Protein AF-A0A835GK91-F1 (afdb_monomer)

Organism: Spodoptera exigua (NCBI:txid7107)

Sequence (146 aa):
MITCGQQDRVSDVGCNTGDLSKALYTYLKTVYPYCDIHMLAVDIDSTLIERAKEANENPYIKFMTCNIMEQNDQLLIQITMWIHLNNGDAGLLAFLKYLKAIVIEPQPWKCYRNAQRRVKKSGNSFELYECLKIKSDVDLAFWAAD

Structure (mmCIF, N/CA/C/O backbone):
data_AF-A0A835GK91-F1
#
_entry.id   AF-A0A835GK91-F1
#
loop_
_atom_site.group_PDB
_atom_site.id
_atom_site.type_symbol
_atom_site.label_atom_id
_atom_site.label_alt_id
_atom_site.label_comp_id
_atom_site.label_asym_id
_atom_site.label_entity_id
_atom_site.label_seq_id
_atom_site.pdbx_PDB_ins_code
_atom_site.Cartn_x
_atom_site.Cartn_y
_atom_site.Cartn_z
_atom_site.occupancy
_atom_site.B_iso_or_equiv
_atom_site.auth_seq_id
_atom_site.auth_comp_id
_atom_site.auth_asym_id
_atom_site.auth_atom_id
_atom_site.pdbx_PDB_model_num
ATOM 1 N N . MET A 1 1 ? -14.228 -14.381 -7.448 1.00 31.41 1 MET A N 1
ATOM 2 C CA . MET A 1 1 ? -15.252 -13.871 -6.515 1.00 31.41 1 MET A CA 1
ATOM 3 C C . MET A 1 1 ? -14.728 -14.124 -5.119 1.00 31.41 1 MET A C 1
ATOM 5 O O . MET A 1 1 ? -14.410 -15.268 -4.828 1.00 31.41 1 MET A O 1
ATOM 9 N N . ILE A 1 2 ? -14.529 -13.071 -4.329 1.00 38.06 2 ILE A N 1
ATOM 10 C CA . ILE A 1 2 ? -14.092 -13.191 -2.934 1.00 38.06 2 ILE A CA 1
ATOM 11 C C . ILE A 1 2 ? -15.328 -13.616 -2.137 1.00 38.06 2 ILE A C 1
ATOM 13 O O . ILE A 1 2 ? -16.363 -12.957 -2.205 1.00 38.06 2 ILE A O 1
ATOM 17 N N . THR A 1 3 ? -15.268 -14.779 -1.497 1.00 39.72 3 THR A N 1
ATOM 18 C CA . THR A 1 3 ? -16.386 -15.357 -0.746 1.00 39.72 3 THR A CA 1
ATOM 19 C C . THR A 1 3 ? -16.330 -14.889 0.704 1.00 39.72 3 THR A C 1
ATOM 21 O O . THR A 1 3 ? -15.356 -15.169 1.398 1.00 39.72 3 THR A O 1
ATOM 24 N N . CYS A 1 4 ? -17.392 -14.217 1.151 1.00 38.38 4 CYS A N 1
ATOM 25 C CA . CYS A 1 4 ? -17.630 -13.817 2.538 1.00 38.38 4 CYS A CA 1
ATOM 26 C C . CYS A 1 4 ? -17.478 -15.028 3.480 1.00 38.38 4 CYS A C 1
ATOM 28 O O . CYS A 1 4 ? -18.259 -15.976 3.391 1.00 38.38 4 CYS A O 1
ATOM 30 N N . GLY A 1 5 ? -16.462 -15.017 4.350 1.00 41.97 5 GLY A N 1
ATOM 31 C CA . GLY A 1 5 ? -16.212 -16.095 5.320 1.00 41.97 5 GLY A CA 1
ATOM 32 C C . GLY A 1 5 ? -14.765 -16.237 5.806 1.00 41.97 5 GLY A C 1
ATOM 33 O O . GLY A 1 5 ? -14.532 -16.901 6.813 1.00 41.97 5 GLY A O 1
ATOM 34 N N . GLN A 1 6 ? -13.791 -15.607 5.143 1.00 43.81 6 GLN A N 1
ATOM 35 C CA . GLN A 1 6 ? -12.426 -15.462 5.659 1.00 43.81 6 GLN A CA 1
ATOM 36 C C . GLN A 1 6 ? -12.202 -14.009 6.078 1.00 43.81 6 GLN A C 1
ATOM 38 O O . GLN A 1 6 ? -12.720 -13.097 5.448 1.00 43.81 6 GLN A O 1
ATOM 43 N N . GLN A 1 7 ? -11.478 -13.801 7.177 1.00 49.22 7 GLN A N 1
ATOM 44 C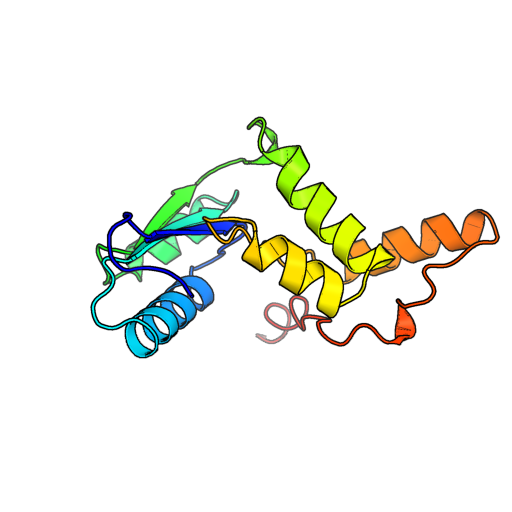 CA . GLN A 1 7 ? -11.077 -12.475 7.639 1.00 49.22 7 GLN A CA 1
ATOM 45 C C . GLN A 1 7 ? -10.218 -11.842 6.534 1.00 49.22 7 GLN A C 1
ATOM 47 O O . GLN A 1 7 ? -9.073 -12.257 6.334 1.00 49.22 7 GLN A O 1
ATOM 52 N N . ASP A 1 8 ? -10.797 -10.916 5.770 1.00 60.06 8 ASP A N 1
ATOM 53 C CA . ASP A 1 8 ? -10.164 -10.350 4.583 1.00 60.06 8 ASP A CA 1
ATOM 54 C C . ASP A 1 8 ? -9.123 -9.330 5.053 1.00 60.06 8 ASP A C 1
ATOM 56 O O . ASP A 1 8 ? -9.433 -8.196 5.428 1.00 60.06 8 ASP A O 1
ATOM 60 N N . ARG A 1 9 ? -7.868 -9.785 5.126 1.00 67.69 9 ARG A N 1
ATOM 61 C CA . ARG A 1 9 ? -6.730 -8.987 5.587 1.00 67.69 9 ARG A CA 1
ATOM 62 C C . ARG A 1 9 ? -6.062 -8.305 4.401 1.00 67.69 9 ARG A C 1
ATOM 64 O O . ARG A 1 9 ? -5.594 -8.972 3.483 1.00 67.69 9 ARG A O 1
ATOM 71 N N . VAL A 1 10 ? -6.000 -6.981 4.440 1.00 72.81 10 VAL A N 1
ATOM 72 C CA . VAL A 1 10 ? -5.337 -6.137 3.438 1.00 72.81 10 VAL A CA 1
ATOM 73 C C . VAL A 1 10 ? -4.048 -5.590 4.040 1.00 72.81 10 VAL A C 1
ATOM 75 O O . VAL A 1 10 ? -4.066 -5.169 5.194 1.00 72.81 10 VAL A O 1
ATOM 78 N N . SER A 1 11 ? -2.948 -5.579 3.285 1.00 74.75 11 SER A N 1
ATOM 79 C CA . SER A 1 11 ? -1.659 -5.088 3.781 1.00 74.75 11 SER A CA 1
ATOM 80 C C . SER A 1 11 ? -1.097 -3.993 2.875 1.00 74.75 11 SER A C 1
ATOM 82 O O . SER A 1 11 ? -0.681 -4.257 1.758 1.00 74.75 11 SER A O 1
ATOM 84 N N . ASP A 1 12 ? -1.042 -2.759 3.351 1.00 74.44 12 ASP A N 1
ATOM 85 C CA . ASP A 1 12 ? -0.440 -1.645 2.619 1.00 74.44 12 ASP A CA 1
ATOM 86 C C . ASP A 1 12 ? 1.020 -1.468 3.052 1.00 74.44 12 ASP A C 1
ATOM 88 O O . ASP A 1 12 ? 1.300 -1.377 4.244 1.00 74.44 12 ASP A O 1
ATOM 92 N N . VAL A 1 13 ? 1.952 -1.464 2.103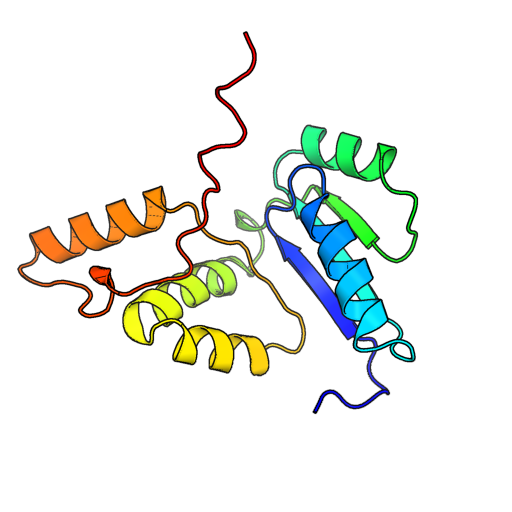 1.00 78.00 13 VAL A N 1
ATOM 93 C CA . VAL A 1 13 ? 3.393 -1.379 2.369 1.00 78.00 13 VAL A CA 1
ATOM 94 C C . VAL A 1 13 ? 3.927 -0.087 1.776 1.00 78.00 13 VAL A C 1
ATOM 96 O O . VAL A 1 13 ? 3.728 0.168 0.593 1.00 78.00 13 VAL A O 1
ATOM 99 N N . GLY A 1 14 ? 4.643 0.690 2.588 1.00 74.25 14 GLY A N 1
ATOM 100 C CA . GLY A 1 14 ? 5.043 2.051 2.234 1.00 74.25 14 GLY A CA 1
ATOM 101 C C . GLY A 1 14 ? 3.865 3.017 2.337 1.00 74.25 14 GLY A C 1
ATOM 102 O O . GLY A 1 14 ? 3.643 3.828 1.439 1.00 74.25 14 GLY A O 1
ATOM 103 N N . CYS A 1 15 ? 3.061 2.889 3.397 1.00 75.62 15 CYS A N 1
ATOM 104 C CA . CYS A 1 15 ? 1.795 3.608 3.518 1.00 75.62 15 CYS A CA 1
ATOM 105 C C . CYS A 1 15 ? 1.943 5.122 3.745 1.00 75.62 15 CYS A C 1
ATOM 107 O O . CYS A 1 15 ? 0.943 5.840 3.668 1.00 75.62 15 CYS A O 1
ATOM 109 N N . ASN A 1 16 ? 3.149 5.624 4.044 1.00 83.56 16 ASN A N 1
ATOM 110 C CA . ASN A 1 16 ? 3.403 7.021 4.399 1.00 83.56 16 ASN A CA 1
ATOM 111 C C . ASN A 1 16 ? 2.455 7.470 5.543 1.00 83.56 16 ASN A C 1
ATOM 113 O O . ASN A 1 16 ? 2.280 6.740 6.519 1.00 83.56 16 ASN A O 1
ATOM 117 N N . THR A 1 17 ? 1.797 8.628 5.427 1.00 82.25 17 THR A N 1
ATOM 118 C CA . THR A 1 17 ? 0.776 9.140 6.366 1.00 82.25 17 THR A CA 1
ATOM 119 C C . THR A 1 17 ? -0.573 8.412 6.298 1.00 82.25 17 THR A C 1
ATOM 121 O O . THR A 1 17 ? -1.491 8.736 7.055 1.00 82.25 17 THR A O 1
ATOM 124 N N . GLY A 1 18 ? -0.722 7.409 5.426 1.00 80.38 18 GLY A N 1
ATOM 125 C CA . GLY A 1 18 ? -1.875 6.509 5.413 1.00 80.38 18 GLY A CA 1
ATOM 126 C C . GLY A 1 18 ? -3.118 7.017 4.681 1.00 80.38 18 GLY A C 1
ATOM 127 O O . GLY A 1 18 ? -4.178 6.396 4.789 1.00 80.38 18 GLY A O 1
ATOM 128 N N . ASP A 1 19 ? -3.033 8.123 3.940 1.00 81.50 19 ASP A N 1
ATOM 129 C CA . ASP A 1 19 ? -4.186 8.712 3.239 1.00 81.50 19 ASP A CA 1
ATOM 130 C C . ASP A 1 19 ? -4.749 7.770 2.168 1.00 81.50 19 ASP A C 1
ATOM 132 O O . ASP A 1 19 ? -5.963 7.555 2.080 1.00 81.50 19 ASP A O 1
ATOM 136 N N . LEU A 1 20 ? -3.860 7.125 1.407 1.00 73.19 20 LEU A N 1
ATOM 137 C CA . LEU A 1 20 ? -4.249 6.117 0.425 1.00 73.19 20 LEU A CA 1
ATOM 138 C C . LEU A 1 20 ? -4.846 4.878 1.099 1.00 73.19 20 LEU A C 1
ATOM 140 O O . LEU A 1 20 ? -5.862 4.368 0.630 1.00 73.19 20 LEU A O 1
ATOM 144 N N . SER A 1 21 ? -4.273 4.426 2.218 1.00 80.81 21 SER A N 1
ATOM 145 C CA . SER A 1 21 ? -4.781 3.284 2.984 1.00 80.81 21 SER A CA 1
ATOM 146 C C . SER A 1 21 ? -6.228 3.534 3.439 1.00 80.81 21 SER A C 1
ATOM 148 O O . SER A 1 21 ? -7.104 2.686 3.256 1.00 80.81 21 SER A O 1
ATOM 150 N N . LYS A 1 22 ? -6.525 4.741 3.944 1.00 84.12 22 LYS A N 1
ATOM 151 C CA . LYS A 1 22 ? -7.881 5.163 4.352 1.00 84.12 22 LYS A CA 1
ATOM 152 C C . LYS A 1 22 ? -8.858 5.220 3.176 1.00 84.12 22 LYS A C 1
ATOM 154 O O . LYS A 1 22 ? -9.986 4.720 3.280 1.00 84.12 22 LYS A O 1
ATOM 159 N N . ALA A 1 23 ? -8.434 5.795 2.049 1.00 78.06 23 ALA A N 1
ATOM 160 C CA . ALA A 1 23 ? -9.250 5.870 0.839 1.00 78.06 23 ALA A CA 1
ATOM 161 C C . ALA A 1 23 ? -9.557 4.469 0.283 1.00 78.06 23 ALA A C 1
ATOM 163 O O . ALA A 1 23 ? -10.709 4.155 -0.029 1.00 78.06 23 ALA A O 1
ATOM 164 N N . LEU A 1 24 ? -8.545 3.599 0.233 1.00 75.75 24 LEU A N 1
ATOM 165 C CA . LEU A 1 24 ? -8.675 2.215 -0.208 1.00 75.75 24 LEU A CA 1
ATOM 166 C C . LEU A 1 24 ? -9.622 1.429 0.700 1.00 75.75 24 LEU A C 1
ATOM 168 O O . LEU A 1 24 ? -10.509 0.743 0.198 1.00 75.75 24 LEU A O 1
ATOM 172 N N . TYR A 1 25 ? -9.486 1.553 2.021 1.00 84.25 25 TYR A N 1
ATOM 173 C CA . TYR A 1 25 ? -10.397 0.909 2.966 1.00 84.25 25 TYR A CA 1
ATOM 174 C C . TYR A 1 25 ? -11.852 1.333 2.722 1.00 84.25 25 TYR A C 1
ATOM 176 O O . TYR A 1 25 ? -12.741 0.486 2.623 1.00 84.25 25 TYR A O 1
ATOM 184 N N . THR A 1 26 ? -12.097 2.636 2.560 1.00 86.06 26 THR A N 1
ATOM 185 C CA . THR A 1 26 ? -13.436 3.183 2.282 1.00 86.06 26 THR A CA 1
ATOM 186 C C . THR A 1 26 ? -14.018 2.622 0.983 1.00 86.06 26 THR A C 1
ATOM 188 O O . THR A 1 26 ? -15.173 2.185 0.944 1.00 86.06 26 THR A O 1
ATOM 191 N N . TYR A 1 27 ? -13.209 2.567 -0.077 1.00 80.31 27 TYR A N 1
ATOM 192 C CA . TYR A 1 27 ? -13.611 1.967 -1.347 1.00 80.31 27 TYR A CA 1
ATOM 193 C C . TYR A 1 27 ? -13.937 0.477 -1.192 1.00 80.31 27 TYR A C 1
ATOM 195 O O . TYR A 1 27 ? -14.998 0.024 -1.619 1.00 80.31 27 TYR A O 1
ATOM 203 N N . LEU A 1 28 ? -13.074 -0.288 -0.522 1.00 75.19 28 LEU A N 1
ATOM 204 C CA . LEU A 1 28 ? -13.285 -1.716 -0.302 1.00 75.19 28 LEU A CA 1
ATOM 205 C C . LEU A 1 28 ? -14.549 -1.987 0.517 1.00 75.19 28 LEU A C 1
ATOM 207 O O . LEU A 1 28 ? -15.303 -2.892 0.172 1.00 75.19 28 LEU A O 1
ATOM 211 N N . LYS A 1 29 ? -14.844 -1.175 1.537 1.00 82.75 29 LYS A N 1
ATOM 212 C CA . LYS A 1 29 ? -16.113 -1.254 2.276 1.00 82.75 29 LYS A CA 1
ATOM 213 C C . LYS A 1 29 ? -17.328 -0.880 1.429 1.00 82.75 29 LYS A C 1
ATOM 215 O O . LYS A 1 29 ? -18.414 -1.367 1.717 1.00 82.75 29 LYS A O 1
ATOM 220 N N . THR A 1 30 ? -17.164 -0.073 0.385 1.00 81.19 30 THR A N 1
ATOM 221 C CA . THR A 1 30 ? -18.244 0.231 -0.567 1.00 81.19 30 THR A CA 1
ATOM 222 C C . THR A 1 30 ? -18.523 -0.956 -1.488 1.00 81.19 30 THR A C 1
ATOM 224 O O . THR A 1 30 ? -19.677 -1.299 -1.727 1.00 81.19 30 THR A O 1
ATOM 227 N N . VAL A 1 31 ? -17.471 -1.612 -1.986 1.00 80.06 31 VAL A N 1
ATOM 228 C CA . VAL A 1 31 ? -17.588 -2.773 -2.885 1.00 80.06 31 VAL A CA 1
ATOM 229 C C . VAL A 1 31 ? -18.007 -4.038 -2.126 1.00 80.06 31 VAL A C 1
ATOM 231 O O . VAL A 1 31 ? -18.773 -4.849 -2.643 1.00 80.06 31 VAL A O 1
ATOM 234 N N . TYR A 1 32 ? -17.537 -4.191 -0.888 1.00 80.12 32 TYR A N 1
ATOM 235 C CA . TYR A 1 32 ? -17.756 -5.356 -0.033 1.00 80.12 32 TYR A CA 1
ATOM 236 C C . TYR A 1 32 ? -18.335 -4.937 1.334 1.00 80.12 32 TYR A C 1
ATOM 238 O O . TYR A 1 32 ? -17.683 -5.088 2.374 1.00 80.12 32 TYR A O 1
ATOM 246 N N . PRO A 1 33 ? -19.574 -4.412 1.374 1.00 81.50 33 PRO A N 1
ATOM 247 C CA . PRO A 1 33 ? -20.159 -3.832 2.587 1.00 81.50 33 PRO A CA 1
ATOM 248 C C . PRO A 1 33 ? -20.306 -4.837 3.731 1.00 81.50 33 PRO A C 1
ATOM 250 O O . PRO A 1 33 ? -20.141 -4.472 4.897 1.00 81.50 33 PRO A O 1
ATOM 253 N N . TYR A 1 34 ? -20.535 -6.107 3.401 1.00 83.88 34 TYR A N 1
ATOM 254 C CA . TYR A 1 34 ? -20.735 -7.184 4.371 1.00 83.88 34 TYR A CA 1
ATOM 255 C C . TYR A 1 34 ? -19.448 -7.925 4.757 1.00 83.88 34 TYR A C 1
ATOM 257 O O . TYR A 1 34 ? -19.483 -8.735 5.679 1.00 83.88 34 TYR A O 1
ATOM 265 N N . CYS A 1 35 ? -18.319 -7.658 4.091 1.00 79.94 35 CYS A N 1
ATOM 266 C CA . CYS A 1 35 ? -17.041 -8.255 4.472 1.00 79.94 35 CYS A CA 1
ATOM 267 C C . CYS A 1 35 ? -16.453 -7.544 5.696 1.00 79.94 35 CYS A C 1
ATOM 269 O O . CYS A 1 35 ? -16.468 -6.308 5.781 1.00 79.94 35 CYS A O 1
ATOM 271 N N . ASP A 1 36 ? -15.910 -8.333 6.622 1.00 82.12 36 ASP A N 1
ATOM 272 C CA . ASP A 1 36 ? -15.102 -7.852 7.742 1.00 82.12 36 ASP A CA 1
ATOM 273 C C . ASP A 1 36 ? -13.659 -7.652 7.262 1.00 82.12 36 ASP A C 1
ATOM 275 O O . ASP A 1 36 ? -12.881 -8.604 7.155 1.00 82.12 36 ASP A O 1
ATOM 279 N N . ILE A 1 37 ? -13.344 -6.411 6.887 1.00 81.50 37 ILE A N 1
ATOM 280 C CA . ILE A 1 37 ? -12.066 -6.031 6.283 1.00 81.50 37 ILE A CA 1
ATOM 281 C C . ILE A 1 37 ? -11.164 -5.481 7.378 1.00 81.50 37 ILE A C 1
ATOM 283 O O . ILE A 1 37 ? -11.526 -4.523 8.055 1.00 81.50 37 ILE A O 1
ATOM 287 N N . HIS A 1 38 ? -9.970 -6.049 7.513 1.00 83.38 38 HIS A N 1
ATOM 288 C CA . HIS A 1 38 ? -8.934 -5.540 8.412 1.00 83.38 38 HIS A CA 1
ATOM 289 C C . HIS A 1 38 ? -7.732 -5.128 7.578 1.00 83.38 38 HIS A C 1
ATOM 291 O O . HIS A 1 38 ? -7.240 -5.916 6.774 1.00 83.38 38 HIS A O 1
ATOM 297 N N . MET A 1 39 ? -7.247 -3.907 7.768 1.00 84.75 39 MET A N 1
ATOM 298 C CA . MET A 1 39 ? -6.106 -3.373 7.037 1.00 84.75 39 MET A CA 1
ATOM 299 C C . MET A 1 39 ? -4.909 -3.182 7.968 1.00 84.75 39 MET A C 1
ATOM 301 O O . MET A 1 39 ? -5.032 -2.596 9.042 1.00 84.75 39 MET A O 1
ATOM 305 N N . LEU A 1 40 ? -3.745 -3.661 7.544 1.00 85.25 40 LEU A N 1
ATOM 306 C CA . LEU A 1 40 ? -2.456 -3.384 8.161 1.00 85.25 40 LEU A CA 1
ATOM 307 C C . LEU A 1 40 ? -1.650 -2.506 7.204 1.00 85.25 40 LEU A C 1
ATOM 309 O O . LEU A 1 40 ? -1.260 -2.959 6.139 1.00 85.25 40 LEU A O 1
ATOM 313 N N . ALA A 1 41 ? -1.415 -1.258 7.572 1.00 84.12 41 ALA A N 1
ATOM 314 C CA . ALA A 1 41 ? -0.640 -0.303 6.799 1.00 84.12 41 ALA A CA 1
ATOM 315 C C . ALA A 1 41 ? 0.712 -0.085 7.481 1.00 84.12 41 ALA A C 1
ATOM 317 O O . ALA A 1 41 ? 0.774 0.182 8.684 1.00 84.12 41 ALA A O 1
ATOM 318 N N . VAL A 1 42 ? 1.801 -0.260 6.742 1.00 82.75 42 VAL A N 1
ATOM 319 C CA . VAL A 1 42 ? 3.145 -0.215 7.306 1.00 82.75 42 VAL A CA 1
ATOM 320 C C . VAL A 1 42 ? 4.080 0.673 6.512 1.00 82.75 42 VAL A C 1
ATOM 322 O O . VAL A 1 42 ? 3.995 0.756 5.290 1.00 82.75 42 VAL A O 1
ATOM 325 N N . ASP A 1 43 ? 5.008 1.299 7.221 1.00 79.38 43 ASP A N 1
ATOM 326 C CA . ASP A 1 43 ? 6.067 2.123 6.652 1.00 79.38 43 ASP A CA 1
ATOM 327 C C . ASP A 1 43 ? 7.351 1.932 7.465 1.00 79.38 43 ASP A C 1
ATOM 329 O O . ASP A 1 43 ? 7.306 1.557 8.642 1.00 79.38 43 ASP A O 1
ATOM 333 N N . ILE A 1 44 ? 8.498 2.166 6.836 1.00 79.19 44 ILE A N 1
ATOM 334 C CA . ILE A 1 44 ? 9.792 2.127 7.515 1.00 79.19 44 ILE A CA 1
ATOM 335 C C . ILE A 1 44 ? 10.001 3.374 8.385 1.00 79.19 44 ILE A C 1
ATOM 337 O O . ILE A 1 44 ? 10.710 3.307 9.388 1.00 79.19 44 ILE A O 1
ATOM 341 N N . ASP A 1 45 ? 9.368 4.495 8.031 1.00 78.12 45 ASP A N 1
ATOM 342 C CA . ASP A 1 45 ? 9.480 5.757 8.753 1.00 78.12 45 ASP A CA 1
ATOM 343 C C . ASP A 1 45 ? 8.489 5.811 9.930 1.00 78.12 45 ASP A C 1
ATOM 345 O O . ASP A 1 45 ? 7.264 5.862 9.769 1.00 78.12 45 ASP A O 1
ATOM 349 N N . SER A 1 46 ? 9.022 5.808 11.154 1.00 87.06 46 SER A N 1
ATOM 350 C CA . SER A 1 46 ? 8.216 5.882 12.375 1.00 87.06 46 SER A CA 1
ATOM 351 C C . SER A 1 46 ? 7.446 7.189 12.513 1.00 87.06 46 SER A C 1
ATOM 353 O O . SER A 1 46 ? 6.324 7.171 13.012 1.00 87.06 46 SER A O 1
ATOM 355 N N . THR A 1 47 ? 8.005 8.305 12.049 1.00 88.00 47 THR A N 1
ATOM 356 C CA . THR A 1 47 ? 7.361 9.618 12.130 1.00 88.00 47 THR A CA 1
ATOM 357 C C . THR A 1 47 ? 6.156 9.695 11.195 1.00 88.00 47 THR A C 1
ATOM 359 O O . THR A 1 47 ? 5.124 10.255 11.567 1.00 88.00 47 THR A O 1
ATOM 362 N N . LEU A 1 48 ? 6.233 9.094 10.003 1.00 80.19 48 LEU A N 1
ATOM 363 C CA . LEU A 1 48 ? 5.075 8.990 9.106 1.00 80.19 48 LEU A CA 1
ATOM 364 C C . LEU A 1 48 ? 3.968 8.117 9.712 1.00 80.19 48 LEU A C 1
ATOM 366 O O . LEU A 1 48 ? 2.796 8.488 9.659 1.00 80.19 48 LEU A O 1
ATOM 370 N N . ILE A 1 49 ? 4.338 7.014 10.367 1.00 92.62 49 ILE A N 1
ATOM 371 C CA . ILE A 1 49 ? 3.385 6.141 11.064 1.00 92.62 49 ILE A CA 1
ATOM 372 C C . ILE A 1 49 ? 2.739 6.819 12.271 1.00 92.62 49 ILE A C 1
ATOM 374 O O . ILE A 1 49 ? 1.551 6.612 12.511 1.00 92.62 49 ILE A O 1
ATOM 378 N N . GLU A 1 50 ? 3.479 7.612 13.041 1.00 94.19 50 GLU A N 1
ATOM 379 C CA . GLU A 1 50 ? 2.914 8.393 14.146 1.00 94.19 50 GLU A CA 1
ATOM 380 C C . GLU A 1 50 ? 1.844 9.358 13.635 1.00 94.19 50 GLU A C 1
ATOM 382 O O . GLU A 1 50 ? 0.709 9.305 14.108 1.00 94.19 50 GLU A O 1
ATOM 387 N N . ARG A 1 51 ? 2.145 10.120 12.577 1.00 87.69 51 ARG A N 1
ATOM 388 C CA . ARG A 1 51 ? 1.161 10.995 11.916 1.00 87.69 51 ARG A CA 1
ATOM 389 C C . ARG A 1 51 ? -0.047 10.217 11.400 1.00 87.69 51 ARG A C 1
ATOM 391 O O . ARG A 1 51 ? -1.185 10.653 11.562 1.00 87.69 51 ARG A O 1
ATOM 398 N N . ALA A 1 52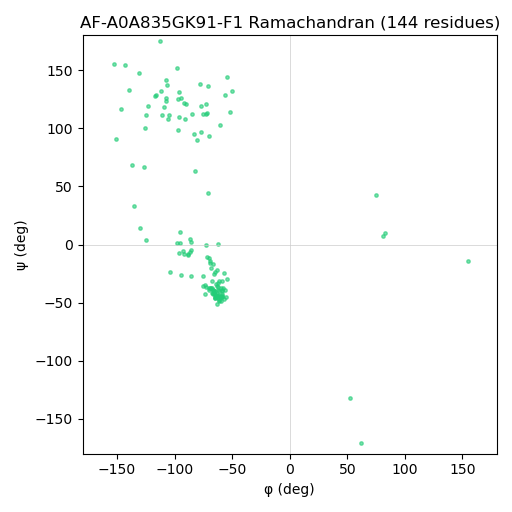 ? 0.187 9.051 10.797 1.00 88.50 52 ALA A N 1
ATOM 399 C CA . ALA A 1 52 ? -0.883 8.196 10.301 1.00 88.50 52 ALA A CA 1
ATOM 400 C C . ALA A 1 52 ? -1.811 7.737 11.434 1.00 88.50 52 ALA A C 1
ATOM 402 O O . ALA A 1 52 ? -3.030 7.791 11.273 1.00 88.50 52 ALA A O 1
ATOM 403 N N . LYS A 1 53 ? -1.247 7.335 12.584 1.00 95.38 53 LYS A N 1
ATOM 404 C CA . LYS A 1 53 ? -1.992 6.938 13.791 1.00 95.38 53 LYS A CA 1
ATOM 405 C C . LYS A 1 53 ? -2.776 8.098 14.393 1.00 95.38 53 LYS A C 1
ATOM 407 O O . LYS A 1 53 ? -3.940 7.905 14.719 1.00 95.38 53 LYS A O 1
ATOM 412 N N . GLU A 1 54 ? -2.161 9.271 14.525 1.00 95.25 54 GLU A N 1
ATOM 413 C CA . GLU A 1 54 ? -2.816 10.479 15.046 1.00 95.25 54 GLU A CA 1
ATOM 414 C C . GLU A 1 54 ? -4.025 10.875 14.196 1.00 95.25 54 GLU A C 1
ATOM 416 O O . GLU A 1 54 ? -5.077 11.217 14.727 1.00 95.25 54 GLU A O 1
ATOM 421 N N . ALA A 1 55 ? -3.900 10.759 12.873 1.00 89.56 55 ALA A N 1
ATOM 422 C CA . ALA A 1 55 ? -4.971 11.059 11.931 1.00 89.56 55 ALA A CA 1
ATOM 423 C C . ALA A 1 55 ? -5.925 9.872 11.674 1.00 89.56 55 ALA A C 1
ATOM 425 O O . ALA A 1 55 ? -6.749 9.947 10.757 1.00 89.56 55 ALA A O 1
ATOM 426 N N . ASN A 1 56 ? -5.782 8.738 12.373 1.00 94.44 56 ASN A N 1
ATOM 427 C CA . ASN A 1 56 ? -6.592 7.547 12.128 1.00 94.44 56 ASN A CA 1
ATOM 428 C C . ASN A 1 56 ? -7.783 7.454 13.081 1.00 94.44 56 ASN A C 1
ATOM 430 O O . ASN A 1 56 ? -7.645 7.102 14.248 1.00 94.44 56 ASN A O 1
ATOM 434 N N . GLU A 1 57 ? -8.975 7.647 12.534 1.00 93.56 57 GLU A N 1
ATOM 435 C CA . GLU A 1 57 ? -10.236 7.473 13.261 1.00 93.56 57 GLU A CA 1
ATOM 436 C C . GLU A 1 57 ? -10.811 6.052 13.109 1.00 93.56 57 GLU A C 1
ATOM 438 O O . GLU A 1 57 ? -11.817 5.707 13.729 1.00 93.56 57 GLU A O 1
ATOM 443 N N . ASN A 1 58 ? -10.190 5.206 12.277 1.00 92.00 58 ASN A N 1
ATOM 444 C CA . ASN A 1 58 ? -10.733 3.908 11.902 1.00 92.00 58 ASN A CA 1
ATOM 445 C C . ASN A 1 58 ? -10.005 2.743 12.608 1.00 92.00 58 ASN A C 1
ATOM 447 O O . ASN A 1 58 ? -8.860 2.435 12.262 1.00 92.00 58 ASN A O 1
ATOM 451 N N . PRO A 1 59 ? -10.663 2.016 13.533 1.00 92.62 59 PRO A N 1
ATOM 452 C CA . PRO A 1 59 ? -10.031 0.929 14.287 1.00 92.62 59 PRO A CA 1
ATOM 453 C C . PRO A 1 59 ? -9.698 -0.310 13.438 1.00 92.62 59 PRO A C 1
ATOM 455 O O . PRO A 1 59 ? -8.938 -1.172 13.884 1.00 92.62 59 PRO A O 1
ATOM 458 N N . TYR A 1 60 ? -10.247 -0.409 12.224 1.00 91.75 60 TYR A N 1
ATOM 459 C CA . TYR A 1 60 ? -9.989 -1.507 11.291 1.00 91.75 60 TYR A CA 1
ATOM 460 C C . TYR A 1 60 ? -8.753 -1.271 10.417 1.00 91.75 60 TYR A C 1
ATOM 462 O O . TYR A 1 60 ? -8.347 -2.175 9.688 1.00 91.75 60 TYR A O 1
ATOM 470 N N . ILE A 1 61 ? -8.137 -0.086 10.498 1.00 91.44 61 ILE A N 1
ATOM 471 C CA . ILE A 1 61 ? -6.855 0.221 9.863 1.00 91.44 61 ILE A CA 1
ATOM 472 C C . ILE A 1 61 ? -5.808 0.336 10.965 1.00 91.44 61 ILE A C 1
ATOM 474 O O . ILE A 1 61 ? -5.905 1.180 11.853 1.00 91.44 61 ILE A O 1
ATOM 478 N N . LYS A 1 62 ? -4.797 -0.528 10.929 1.00 92.25 62 LYS A N 1
ATOM 479 C CA . LYS A 1 62 ? -3.681 -0.511 11.875 1.00 92.25 62 LYS A CA 1
ATOM 480 C C . LYS A 1 62 ? -2.439 0.003 11.178 1.00 92.25 62 LYS A C 1
ATOM 482 O O . LYS A 1 62 ? -2.010 -0.596 10.202 1.00 92.25 62 LYS A O 1
ATOM 487 N N . PHE A 1 63 ? -1.846 1.055 11.727 1.00 91.25 63 PHE A N 1
ATOM 488 C CA . PHE A 1 63 ? -0.574 1.596 11.261 1.00 91.25 63 PHE A CA 1
ATOM 489 C C . PHE A 1 63 ? 0.581 1.050 12.102 1.00 91.25 63 PHE A C 1
ATOM 491 O O . PHE A 1 63 ? 0.521 1.074 13.337 1.00 91.25 63 PHE A O 1
ATOM 498 N N . MET A 1 64 ? 1.635 0.553 11.461 1.00 89.62 64 MET A N 1
ATOM 499 C CA . MET A 1 64 ? 2.789 -0.035 12.143 1.00 89.62 64 MET A CA 1
ATOM 500 C C . MET A 1 64 ? 4.094 0.363 11.462 1.00 89.62 64 MET A C 1
ATOM 502 O O . MET A 1 64 ? 4.244 0.233 10.254 1.00 89.62 64 MET A O 1
ATOM 506 N N . THR A 1 65 ? 5.068 0.795 12.260 1.00 85.25 65 THR A N 1
ATOM 507 C CA . THR A 1 65 ? 6.436 0.965 11.776 1.00 85.25 65 THR A CA 1
ATOM 508 C C . THR A 1 65 ? 7.039 -0.412 11.579 1.00 85.25 65 THR A C 1
ATOM 510 O O . THR A 1 65 ? 7.090 -1.207 12.518 1.00 85.25 65 THR A O 1
ATOM 513 N N . CYS A 1 66 ? 7.459 -0.709 10.359 1.00 78.75 66 CYS A N 1
ATOM 514 C CA . CYS A 1 66 ? 7.947 -2.020 9.988 1.00 78.75 66 CYS A CA 1
ATOM 515 C C . CYS A 1 66 ? 9.045 -1.885 8.941 1.00 78.75 66 CYS A C 1
ATOM 517 O O . CYS A 1 66 ? 8.796 -1.469 7.811 1.00 78.75 66 CYS A O 1
ATOM 519 N N . ASN A 1 67 ? 10.257 -2.317 9.289 1.00 69.12 67 ASN A N 1
ATOM 520 C CA . ASN A 1 67 ? 11.300 -2.517 8.298 1.00 69.12 67 ASN A CA 1
ATOM 521 C C . ASN A 1 67 ? 11.089 -3.872 7.608 1.00 69.12 67 ASN A C 1
ATOM 523 O O . ASN A 1 67 ? 11.600 -4.899 8.049 1.00 69.12 67 ASN A O 1
ATOM 527 N N . ILE A 1 68 ? 10.318 -3.886 6.519 1.00 61.56 68 ILE A N 1
ATOM 528 C CA . ILE A 1 68 ? 10.069 -5.120 5.752 1.00 61.56 68 ILE A CA 1
ATOM 529 C C . ILE A 1 68 ? 11.357 -5.675 5.135 1.00 61.56 68 ILE A C 1
ATOM 531 O O . ILE A 1 68 ? 11.449 -6.872 4.883 1.00 61.56 68 ILE A O 1
ATOM 535 N N . MET A 1 69 ? 12.391 -4.849 4.958 1.00 53.84 69 MET A N 1
ATOM 536 C CA . MET A 1 69 ? 13.681 -5.303 4.434 1.00 53.84 69 MET A CA 1
ATOM 537 C C . MET A 1 69 ? 14.443 -6.212 5.410 1.00 53.84 69 MET A C 1
ATOM 539 O O . MET A 1 69 ? 15.365 -6.900 4.983 1.00 53.84 69 MET A O 1
ATOM 543 N N . GLU A 1 70 ? 14.058 -6.234 6.688 1.00 57.84 70 GLU A N 1
ATOM 544 C CA . GLU A 1 70 ? 14.569 -7.171 7.697 1.00 57.84 70 GLU A CA 1
ATOM 545 C C . GLU A 1 70 ? 13.658 -8.398 7.887 1.00 57.84 70 GLU A C 1
ATOM 547 O O . GLU A 1 70 ? 14.034 -9.347 8.575 1.00 57.84 70 GLU A O 1
ATOM 552 N N . GLN A 1 71 ? 12.474 -8.414 7.264 1.00 52.31 71 GLN A N 1
ATOM 553 C CA . GLN A 1 71 ? 11.554 -9.552 7.279 1.00 52.31 71 GLN A CA 1
ATOM 554 C C . GLN A 1 71 ? 11.705 -10.388 5.997 1.00 52.31 71 GLN A C 1
ATOM 556 O O . GLN A 1 71 ? 12.041 -9.878 4.929 1.00 52.31 71 GLN A O 1
ATOM 561 N N . ASN A 1 72 ? 11.418 -11.693 6.073 1.00 49.62 72 ASN A N 1
ATOM 562 C CA . ASN A 1 72 ? 11.521 -12.636 4.941 1.00 49.62 72 ASN A CA 1
ATOM 563 C C . ASN A 1 72 ? 10.587 -12.312 3.744 1.00 49.62 72 ASN A C 1
ATOM 565 O O . ASN A 1 72 ? 10.613 -13.017 2.735 1.00 49.62 72 ASN A O 1
ATOM 569 N N . ASP A 1 73 ? 9.795 -11.241 3.823 1.00 51.41 73 ASP A N 1
ATOM 570 C CA . ASP A 1 73 ? 8.816 -10.808 2.817 1.00 51.41 73 ASP A CA 1
ATOM 571 C C . ASP A 1 73 ? 9.416 -9.929 1.700 1.00 51.41 73 ASP A C 1
ATOM 573 O O . ASP A 1 73 ? 8.727 -9.531 0.757 1.00 51.41 73 ASP A O 1
ATOM 577 N N . GLN A 1 74 ? 10.732 -9.695 1.739 1.00 50.25 74 GLN A N 1
ATOM 578 C CA . GLN A 1 74 ? 11.506 -8.969 0.725 1.00 50.25 74 GLN A CA 1
ATOM 579 C C . GLN A 1 74 ? 11.341 -9.536 -0.702 1.00 50.25 74 GLN A C 1
ATOM 581 O O . GLN A 1 74 ? 11.399 -8.799 -1.690 1.00 50.25 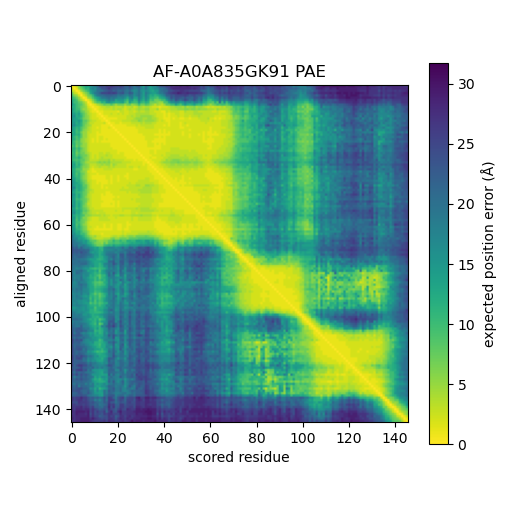74 GLN A O 1
ATOM 586 N N . LEU A 1 75 ? 11.097 -10.846 -0.815 1.00 53.28 75 LEU A N 1
ATOM 587 C CA . LEU A 1 75 ? 10.848 -11.535 -2.083 1.00 53.28 75 LEU A CA 1
ATOM 588 C C . LEU A 1 75 ? 9.534 -11.092 -2.733 1.00 53.28 75 LEU A C 1
ATOM 590 O O . LEU A 1 75 ? 9.497 -10.916 -3.947 1.00 53.28 75 LEU A O 1
ATOM 594 N N . LEU A 1 76 ? 8.469 -10.872 -1.956 1.00 58.12 76 LEU A N 1
ATOM 595 C CA . LEU A 1 76 ? 7.142 -10.591 -2.509 1.00 58.12 76 LEU A CA 1
ATOM 596 C C . LEU A 1 76 ? 7.110 -9.233 -3.231 1.00 58.12 76 LEU A C 1
ATOM 598 O O . LEU A 1 76 ? 6.578 -9.128 -4.335 1.00 58.12 76 LEU A O 1
ATOM 602 N N . ILE A 1 77 ? 7.749 -8.223 -2.632 1.00 57.41 77 ILE A N 1
ATOM 603 C CA . ILE A 1 77 ? 7.810 -6.838 -3.131 1.00 57.41 77 ILE A CA 1
ATOM 604 C C . ILE A 1 77 ? 8.750 -6.712 -4.339 1.00 57.41 77 ILE A C 1
ATOM 606 O O . ILE A 1 77 ? 8.482 -5.964 -5.278 1.00 57.41 77 ILE A O 1
ATOM 610 N N . GLN A 1 78 ? 9.845 -7.473 -4.371 1.00 59.97 78 GLN A N 1
ATOM 611 C CA . GLN A 1 78 ? 10.719 -7.493 -5.546 1.00 59.97 78 GLN A CA 1
ATOM 612 C C . GLN A 1 78 ? 10.078 -8.256 -6.716 1.00 59.97 78 GLN A C 1
ATOM 614 O O . GLN A 1 78 ? 10.221 -7.848 -7.870 1.00 59.97 78 GLN A O 1
ATOM 619 N N . ILE A 1 79 ? 9.347 -9.342 -6.438 1.00 62.81 79 ILE A N 1
ATOM 620 C CA . ILE A 1 79 ? 8.695 -10.172 -7.459 1.00 62.81 79 ILE A CA 1
ATOM 621 C C . ILE A 1 79 ? 7.547 -9.426 -8.153 1.00 62.81 79 ILE A C 1
ATOM 623 O O . ILE A 1 79 ? 7.413 -9.564 -9.368 1.00 62.81 79 ILE A O 1
ATOM 627 N N . THR A 1 80 ? 6.754 -8.603 -7.455 1.00 68.62 80 THR A N 1
ATOM 628 C CA . THR A 1 80 ? 5.665 -7.822 -8.085 1.00 68.62 80 THR A CA 1
ATOM 629 C C . THR A 1 80 ? 6.183 -6.893 -9.182 1.00 68.62 80 THR A C 1
ATOM 631 O O . THR A 1 80 ? 5.633 -6.889 -10.285 1.00 68.62 80 THR A O 1
ATOM 634 N N . MET A 1 81 ? 7.283 -6.175 -8.929 1.00 66.56 81 MET A N 1
ATOM 635 C CA . MET A 1 81 ? 7.943 -5.329 -9.930 1.00 66.56 81 MET A CA 1
ATOM 636 C C . MET A 1 81 ? 8.404 -6.153 -11.143 1.00 66.56 81 MET A C 1
ATOM 638 O O . MET A 1 81 ? 8.178 -5.762 -12.288 1.00 66.56 81 MET A O 1
ATOM 642 N N . TRP A 1 82 ? 9.026 -7.314 -10.918 1.00 67.25 82 TRP A N 1
ATOM 643 C CA . TRP A 1 82 ? 9.470 -8.191 -12.007 1.00 67.25 82 TRP A CA 1
ATOM 644 C C . TRP A 1 82 ? 8.306 -8.771 -12.812 1.00 67.25 82 TRP A C 1
ATOM 646 O O . TRP A 1 82 ? 8.384 -8.822 -14.041 1.00 67.25 82 TRP A O 1
ATOM 656 N N . ILE A 1 83 ? 7.215 -9.169 -12.158 1.00 72.94 83 ILE A N 1
ATOM 657 C CA . ILE A 1 83 ? 6.004 -9.645 -12.833 1.00 72.94 83 ILE A CA 1
ATOM 658 C C . ILE A 1 83 ? 5.421 -8.534 -13.699 1.00 72.94 83 ILE A C 1
ATOM 660 O O . ILE A 1 83 ? 5.091 -8.793 -14.854 1.00 72.94 83 ILE A O 1
ATOM 664 N N . HIS A 1 84 ? 5.348 -7.307 -13.181 1.00 72.44 84 HIS A N 1
ATOM 665 C CA . HIS A 1 84 ? 4.818 -6.156 -13.911 1.00 72.44 84 HIS A CA 1
ATOM 666 C C . HIS A 1 84 ? 5.675 -5.798 -15.130 1.00 72.44 84 HIS A C 1
ATOM 668 O O . HIS A 1 84 ? 5.142 -5.604 -16.219 1.00 72.44 84 HIS A O 1
ATOM 674 N N . LEU A 1 85 ? 7.004 -5.803 -14.980 1.00 64.75 85 LEU A N 1
ATOM 675 C CA . LEU A 1 85 ? 7.946 -5.552 -16.076 1.00 64.75 85 LEU A CA 1
ATOM 676 C C . LEU A 1 85 ? 7.867 -6.603 -17.196 1.00 64.75 85 LEU A C 1
ATOM 678 O O . LEU A 1 85 ? 8.033 -6.249 -18.361 1.00 64.75 85 LEU A O 1
ATOM 682 N N . ASN A 1 86 ? 7.623 -7.874 -16.858 1.00 75.12 86 ASN A N 1
ATOM 683 C CA . ASN A 1 86 ? 7.614 -8.972 -17.833 1.00 75.12 86 ASN A CA 1
ATOM 684 C C . ASN A 1 86 ? 6.222 -9.302 -18.396 1.00 75.12 86 ASN A C 1
ATOM 686 O O . ASN A 1 86 ? 6.128 -9.818 -19.502 1.00 75.12 86 ASN A O 1
ATOM 690 N N . ASN A 1 87 ? 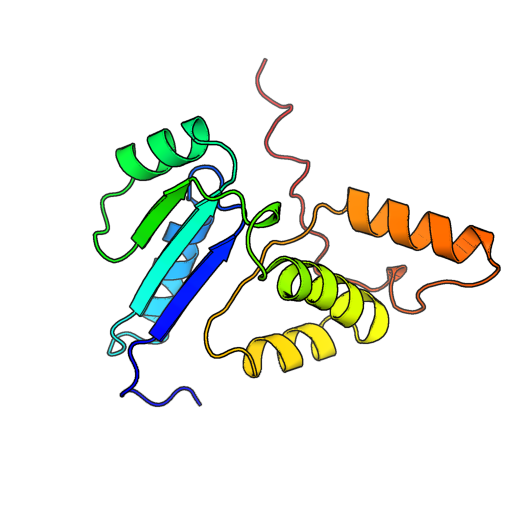5.144 -9.024 -17.657 1.00 75.38 87 ASN A N 1
ATOM 691 C CA . ASN A 1 87 ? 3.784 -9.462 -18.006 1.00 75.38 87 ASN A CA 1
ATOM 692 C C . ASN A 1 87 ? 2.777 -8.302 -18.099 1.00 75.38 87 ASN A C 1
ATOM 694 O O . ASN A 1 87 ? 1.580 -8.529 -18.298 1.00 75.38 87 ASN A O 1
ATOM 698 N N . GLY A 1 88 ? 3.243 -7.060 -17.938 1.00 67.56 88 GLY A N 1
ATOM 699 C CA . GLY A 1 88 ? 2.420 -5.859 -18.027 1.00 67.56 88 GLY A CA 1
ATOM 700 C C . GLY A 1 88 ? 1.313 -5.789 -16.971 1.00 67.56 88 GLY A C 1
ATOM 701 O O . GLY A 1 88 ? 1.252 -6.582 -16.026 1.00 67.56 88 GLY A O 1
ATOM 702 N N . ASP A 1 89 ? 0.419 -4.813 -17.137 1.00 65.06 89 ASP A N 1
ATOM 703 C CA . ASP A 1 89 ? -0.662 -4.530 -16.183 1.00 65.06 89 ASP A CA 1
ATOM 704 C C . ASP A 1 89 ? -1.575 -5.755 -15.973 1.00 65.06 89 ASP A C 1
ATOM 706 O O . ASP A 1 89 ? -1.985 -6.052 -14.852 1.00 65.06 89 ASP A O 1
ATOM 710 N N . ALA A 1 90 ? -1.847 -6.522 -17.035 1.00 73.75 90 ALA A N 1
ATOM 711 C CA . ALA A 1 90 ? -2.684 -7.720 -16.967 1.00 73.75 90 ALA A CA 1
ATOM 712 C C . ALA A 1 90 ? -2.058 -8.833 -16.107 1.00 73.75 90 ALA A C 1
ATOM 714 O O . ALA A 1 90 ? -2.761 -9.455 -15.307 1.00 73.75 90 ALA A O 1
ATOM 715 N N . GLY A 1 91 ? -0.748 -9.067 -16.238 1.00 71.50 91 GLY A N 1
ATOM 716 C CA . GLY A 1 91 ? -0.036 -10.071 -15.449 1.00 71.50 91 GLY A CA 1
ATOM 717 C C . GLY A 1 91 ? 0.097 -9.685 -13.980 1.00 71.50 91 GLY A C 1
ATOM 718 O O . GLY A 1 91 ? -0.109 -10.528 -13.107 1.00 71.50 91 GLY A O 1
ATOM 719 N N . LEU A 1 92 ? 0.343 -8.402 -13.697 1.00 67.88 92 LEU A N 1
ATOM 720 C CA . LEU A 1 92 ? 0.325 -7.890 -12.328 1.00 67.88 92 LEU A CA 1
ATOM 721 C C . LEU A 1 92 ? -1.062 -8.070 -11.694 1.00 67.88 92 LEU A C 1
ATOM 723 O O . LEU A 1 92 ? -1.169 -8.622 -10.604 1.00 67.88 92 LEU A O 1
ATOM 727 N N . LEU A 1 93 ? -2.137 -7.685 -12.389 1.00 62.22 93 LEU A N 1
ATOM 728 C CA . LEU A 1 93 ? -3.507 -7.855 -11.894 1.00 62.22 93 LEU A CA 1
ATOM 729 C C . LEU A 1 93 ? -3.880 -9.329 -11.681 1.00 62.22 93 LEU A C 1
ATOM 731 O O . LEU A 1 93 ? -4.602 -9.648 -10.738 1.00 62.22 93 LEU A O 1
ATOM 735 N N . ALA A 1 94 ? -3.407 -10.237 -12.536 1.00 69.06 94 ALA A N 1
ATOM 736 C CA . ALA A 1 94 ? -3.607 -11.674 -12.363 1.00 69.06 94 ALA A CA 1
ATOM 737 C C . ALA A 1 94 ? -2.861 -12.219 -11.133 1.00 69.06 94 ALA A C 1
ATOM 739 O O . ALA A 1 94 ? -3.436 -12.990 -10.367 1.00 69.06 94 ALA A O 1
ATOM 740 N N . PHE A 1 95 ? -1.621 -11.777 -10.905 1.00 70.94 95 PHE A N 1
ATOM 741 C CA . PHE A 1 95 ? -0.836 -12.135 -9.723 1.00 70.94 95 PHE A CA 1
ATOM 742 C C . PHE A 1 95 ? -1.462 -11.595 -8.429 1.00 70.94 95 PHE A C 1
ATOM 744 O O . PHE A 1 95 ? -1.656 -12.343 -7.473 1.00 70.94 95 PHE A O 1
ATOM 751 N N . LEU A 1 96 ? -1.879 -10.326 -8.427 1.00 64.31 96 LEU A N 1
ATOM 752 C CA . LEU A 1 96 ? -2.557 -9.691 -7.294 1.00 64.31 96 LEU A CA 1
ATOM 753 C C . LEU A 1 96 ? -3.899 -10.360 -6.961 1.00 64.31 96 LEU A C 1
ATOM 755 O O . LEU A 1 96 ? -4.248 -10.456 -5.793 1.00 64.31 96 LEU A O 1
ATOM 759 N N . LYS A 1 97 ? -4.630 -10.886 -7.955 1.00 64.12 97 LYS A N 1
ATOM 760 C CA . LYS A 1 97 ? -5.847 -11.693 -7.723 1.00 64.12 97 LYS A CA 1
ATOM 761 C C . LYS A 1 97 ? -5.570 -13.021 -7.010 1.00 64.12 97 LYS A C 1
ATOM 763 O O . LYS A 1 97 ? -6.491 -13.584 -6.423 1.00 64.12 97 LYS A O 1
ATOM 768 N N . TYR A 1 98 ? -4.347 -13.544 -7.105 1.00 59.75 98 TYR A N 1
ATOM 769 C CA . TYR A 1 98 ? -3.938 -14.800 -6.473 1.00 59.75 98 TYR A CA 1
ATOM 770 C C . TYR A 1 98 ? -3.468 -14.594 -5.025 1.00 59.75 98 TYR A C 1
ATOM 772 O O . TYR A 1 98 ? -3.591 -15.492 -4.189 1.00 59.75 98 TYR A O 1
ATOM 780 N N . LEU A 1 99 ? -2.962 -13.400 -4.708 1.00 59.56 99 LEU A N 1
ATOM 781 C CA . LEU A 1 99 ? -2.615 -13.006 -3.349 1.00 59.56 99 LEU A CA 1
ATOM 782 C C . LEU A 1 99 ? -3.898 -12.701 -2.559 1.00 59.56 99 LEU A C 1
ATOM 784 O O . LEU A 1 99 ? -4.609 -11.741 -2.832 1.00 59.56 99 LEU A O 1
ATOM 788 N N . LYS A 1 100 ? -4.205 -13.534 -1.556 1.00 51.28 100 LYS A N 1
ATOM 789 C CA . LYS A 1 100 ? -5.376 -13.361 -0.669 1.00 51.28 100 LYS A CA 1
ATOM 790 C C . LYS A 1 100 ? -5.290 -12.117 0.229 1.00 51.28 100 LYS A C 1
ATOM 792 O O . LYS A 1 100 ? -6.304 -11.702 0.774 1.00 51.28 100 LYS A O 1
ATOM 797 N N . ALA A 1 101 ? -4.095 -11.548 0.369 1.00 49.97 101 ALA A N 1
ATOM 798 C CA . ALA A 1 101 ? -3.832 -10.265 0.999 1.00 49.97 101 ALA A CA 1
ATOM 799 C C . ALA A 1 101 ? -3.108 -9.393 -0.029 1.00 49.97 101 ALA A C 1
ATOM 801 O O . ALA A 1 101 ? -2.049 -9.767 -0.535 1.00 49.97 101 ALA A O 1
ATOM 802 N N . ILE A 1 102 ? -3.713 -8.264 -0.385 1.00 50.00 102 ILE A N 1
ATOM 803 C CA . ILE A 1 102 ? -3.128 -7.320 -1.334 1.00 50.00 102 ILE A CA 1
ATOM 804 C C . ILE A 1 102 ? -1.978 -6.628 -0.608 1.00 50.00 102 ILE A C 1
ATOM 806 O O . ILE A 1 102 ? -2.251 -5.908 0.343 1.00 50.00 102 ILE A O 1
ATOM 810 N N . VAL A 1 103 ? -0.744 -6.892 -1.049 1.00 51.81 103 VAL A N 1
ATOM 811 C CA . VAL A 1 103 ? 0.471 -6.120 -0.753 1.00 51.81 103 VAL A CA 1
ATOM 812 C C . VAL A 1 103 ? 0.803 -5.343 -2.017 1.00 51.81 103 VAL A C 1
ATOM 814 O O . VAL A 1 103 ? 1.199 -5.942 -3.018 1.00 51.81 103 VAL A O 1
ATOM 817 N N . ILE A 1 104 ? 0.602 -4.028 -2.012 1.00 49.44 104 ILE A N 1
ATOM 818 C CA . ILE A 1 104 ? 1.020 -3.165 -3.120 1.00 49.44 104 ILE A CA 1
ATOM 819 C C . ILE A 1 104 ? 1.895 -2.075 -2.526 1.00 49.44 104 ILE A C 1
ATOM 821 O O . ILE A 1 104 ? 1.380 -1.098 -2.006 1.00 49.44 104 ILE A O 1
ATOM 825 N N . GLU A 1 105 ? 3.210 -2.234 -2.650 1.00 50.72 105 GLU A N 1
ATOM 826 C CA . GLU A 1 105 ? 4.093 -1.073 -2.663 1.00 50.72 105 GLU A CA 1
ATOM 827 C C . GLU A 1 105 ? 4.257 -0.659 -4.136 1.00 50.72 105 GLU A C 1
ATOM 829 O O . GLU A 1 105 ? 4.887 -1.385 -4.921 1.00 50.72 105 GLU A O 1
ATOM 834 N N . PRO A 1 106 ? 3.664 0.461 -4.577 1.00 52.06 106 PRO A N 1
ATOM 835 C CA . PRO A 1 106 ? 3.946 0.995 -5.896 1.00 52.06 106 PRO A CA 1
ATOM 836 C C . PRO A 1 106 ? 5.374 1.552 -5.889 1.00 52.06 106 PRO A C 1
ATOM 838 O O . PRO A 1 106 ? 5.615 2.696 -5.517 1.00 52.06 106 PRO A O 1
ATOM 841 N N . GLN A 1 107 ? 6.331 0.719 -6.303 1.00 58.19 107 GLN A N 1
ATOM 842 C CA . GLN A 1 107 ? 7.738 1.097 -6.429 1.00 58.19 107 GLN A CA 1
ATOM 843 C C . GLN A 1 107 ? 7.880 2.413 -7.223 1.00 58.19 107 GLN A C 1
ATOM 845 O O . GLN A 1 107 ? 7.293 2.533 -8.306 1.00 58.19 107 GLN A O 1
ATOM 850 N N . PRO A 1 108 ? 8.670 3.397 -6.749 1.00 65.56 108 PRO A N 1
ATOM 851 C CA . PRO A 1 108 ? 8.817 4.675 -7.436 1.00 65.56 108 PRO A CA 1
ATOM 852 C C . PRO A 1 108 ? 9.253 4.491 -8.889 1.00 65.56 108 PRO A C 1
ATOM 854 O O . PRO A 1 108 ? 10.101 3.646 -9.200 1.00 65.56 108 PRO A O 1
ATOM 857 N N . TRP A 1 109 ? 8.765 5.338 -9.801 1.00 74.00 109 TRP A N 1
ATOM 858 C CA . TRP A 1 109 ? 9.108 5.232 -11.226 1.00 74.00 109 TRP A CA 1
ATOM 859 C C . TRP A 1 109 ? 10.628 5.299 -11.475 1.00 74.00 109 TRP A C 1
ATOM 861 O O . TRP A 1 109 ? 11.149 4.737 -12.441 1.00 74.00 109 TRP A O 1
ATOM 871 N N . LYS A 1 110 ? 11.389 5.921 -10.564 1.00 67.69 110 LYS A N 1
ATOM 872 C CA . LYS A 1 110 ? 12.861 5.915 -10.556 1.00 67.69 110 LYS A CA 1
ATOM 873 C C . LYS A 1 110 ? 13.461 4.501 -10.539 1.00 67.69 110 LYS A C 1
ATOM 875 O O . LYS A 1 110 ? 14.442 4.262 -11.249 1.00 67.69 110 LYS A O 1
ATOM 880 N N . CYS A 1 111 ? 12.877 3.562 -9.795 1.00 70.75 111 CYS A N 1
ATOM 881 C CA . CYS A 1 111 ? 13.310 2.163 -9.743 1.00 70.75 111 CYS A CA 1
ATOM 882 C C . CYS A 1 111 ? 13.117 1.472 -11.102 1.00 70.75 111 CYS A C 1
ATOM 884 O O . CYS A 1 111 ? 14.058 0.865 -11.622 1.00 70.75 111 CYS A O 1
ATOM 886 N N . TYR A 1 112 ? 11.960 1.681 -11.737 1.00 70.94 112 TYR A N 1
ATOM 887 C CA . TYR A 1 112 ? 11.653 1.201 -13.090 1.00 70.94 112 TYR A CA 1
ATOM 888 C C . TYR A 1 112 ? 12.613 1.780 -14.140 1.00 70.94 112 TYR A C 1
ATOM 890 O O . TYR A 1 112 ? 13.170 1.040 -14.954 1.00 70.94 112 TYR A O 1
ATOM 898 N N . ARG A 1 113 ? 12.889 3.095 -14.095 1.00 79.81 113 ARG A N 1
ATOM 899 C CA . ARG A 1 113 ? 13.875 3.754 -14.979 1.00 79.81 113 ARG A CA 1
ATOM 900 C C . ARG A 1 113 ? 15.267 3.146 -14.827 1.00 79.81 113 ARG A C 1
ATOM 902 O O . ARG A 1 113 ? 15.952 2.897 -15.819 1.00 79.81 113 ARG A O 1
ATOM 909 N N . ASN A 1 114 ? 15.697 2.898 -13.592 1.00 79.62 114 ASN A N 1
ATOM 910 C CA . ASN A 1 114 ? 17.003 2.307 -13.315 1.00 79.62 114 ASN A CA 1
ATOM 911 C C . ASN A 1 114 ? 17.092 0.848 -13.790 1.00 79.62 114 ASN A C 1
ATOM 913 O O . ASN A 1 114 ? 18.126 0.458 -14.331 1.00 79.62 114 ASN A O 1
ATOM 917 N N . ALA A 1 115 ? 16.019 0.063 -13.655 1.00 77.62 115 ALA A N 1
ATOM 918 C CA . ALA A 1 115 ? 15.950 -1.299 -14.182 1.00 77.62 115 ALA A CA 1
ATOM 919 C C . ALA A 1 115 ? 16.057 -1.325 -15.714 1.00 77.62 115 ALA A C 1
ATOM 921 O O . ALA A 1 115 ? 16.944 -1.990 -16.250 1.00 77.62 115 ALA A O 1
ATOM 922 N N . GLN A 1 116 ? 15.244 -0.527 -16.412 1.00 87.19 116 GLN A N 1
ATOM 923 C CA . GLN A 1 116 ? 15.291 -0.416 -17.875 1.00 87.19 116 GLN A CA 1
ATOM 924 C C . GLN A 1 116 ? 16.669 0.048 -18.370 1.00 87.19 116 GLN A C 1
ATOM 926 O O . GLN A 1 116 ? 17.193 -0.478 -19.350 1.00 87.19 116 GLN A O 1
ATOM 931 N N . ARG A 1 117 ? 17.318 0.988 -17.668 1.00 84.62 117 ARG A N 1
ATOM 932 C CA . ARG A 1 117 ? 18.691 1.420 -17.987 1.00 84.62 117 ARG A CA 1
ATOM 933 C C . ARG A 1 117 ? 19.713 0.288 -17.870 1.00 84.62 117 ARG A C 1
ATOM 935 O O . ARG A 1 117 ? 20.615 0.220 -18.699 1.00 84.62 117 ARG A O 1
ATOM 942 N N . ARG A 1 118 ? 19.606 -0.581 -16.858 1.00 85.94 118 ARG A N 1
ATOM 943 C CA . ARG A 1 118 ? 20.516 -1.731 -16.693 1.00 85.94 118 ARG A CA 1
ATOM 944 C C . ARG A 1 118 ? 20.347 -2.751 -17.817 1.00 85.94 118 ARG A C 1
ATOM 946 O O . ARG A 1 118 ? 21.349 -3.211 -18.345 1.00 85.94 118 ARG A O 1
ATOM 953 N N . VAL A 1 119 ? 19.110 -3.050 -18.211 1.00 79.44 119 VAL A N 1
ATOM 954 C CA . VAL A 1 119 ? 18.818 -4.015 -19.286 1.00 79.44 119 VAL A CA 1
ATOM 955 C C . VAL A 1 119 ? 19.222 -3.470 -20.662 1.00 79.44 119 VAL A C 1
ATOM 957 O O . VAL A 1 119 ? 19.823 -4.189 -21.453 1.00 79.44 119 VAL A O 1
ATOM 960 N N . LYS A 1 120 ? 19.043 -2.165 -20.915 1.00 86.81 120 LYS A N 1
ATOM 961 C CA . LYS A 1 120 ? 19.556 -1.521 -22.141 1.00 86.81 120 LYS A CA 1
ATOM 962 C C . LYS A 1 120 ? 21.074 -1.632 -22.296 1.00 86.81 120 LY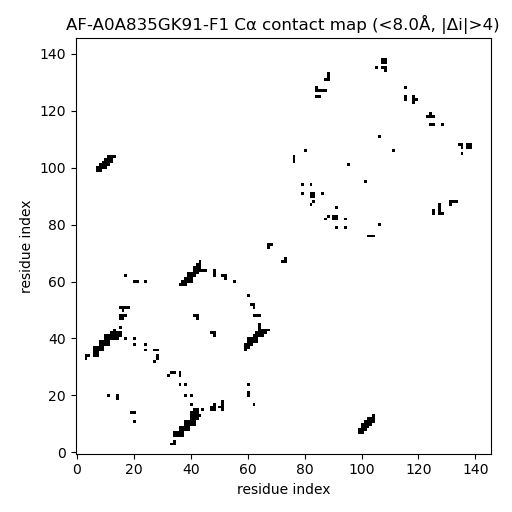S A C 1
ATOM 964 O O . LYS A 1 120 ? 21.562 -1.745 -23.416 1.00 86.81 120 LYS A O 1
ATOM 969 N N . LYS A 1 121 ? 21.832 -1.657 -21.193 1.00 85.56 121 LYS A N 1
ATOM 970 C CA . LYS A 1 121 ? 23.295 -1.842 -21.233 1.00 85.56 121 LYS A CA 1
ATOM 971 C C . LYS A 1 121 ? 23.724 -3.239 -21.689 1.00 85.56 121 LYS A C 1
ATOM 973 O O . LYS A 1 121 ? 24.857 -3.380 -22.129 1.00 85.56 121 LYS A O 1
ATOM 978 N N . SER A 1 122 ? 22.853 -4.246 -21.606 1.00 85.19 122 SER A N 1
ATOM 979 C CA . SER A 1 122 ? 23.124 -5.597 -22.115 1.00 85.19 122 SER A CA 1
ATOM 980 C C . SER A 1 122 ? 22.579 -5.837 -23.529 1.00 85.19 122 SER A C 1
ATOM 982 O O . SER A 1 122 ? 22.560 -6.978 -23.979 1.00 85.19 122 SER A O 1
ATOM 984 N N . GLY A 1 123 ? 22.137 -4.786 -24.233 1.00 87.38 123 GLY A N 1
ATOM 985 C CA . GLY A 1 123 ? 21.580 -4.882 -25.588 1.00 87.38 123 GLY A CA 1
ATOM 986 C C . GLY A 1 123 ? 20.111 -5.310 -25.648 1.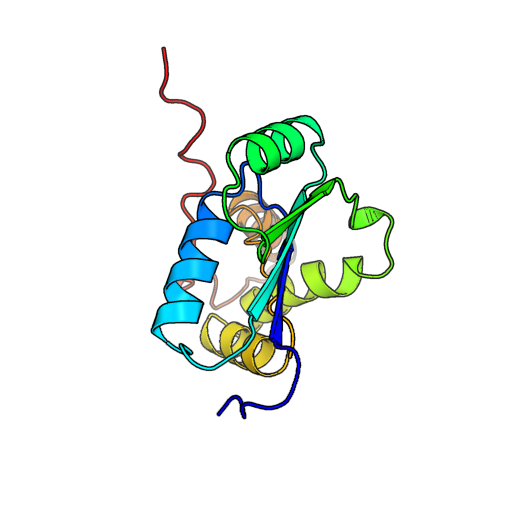00 87.38 123 GLY A C 1
ATOM 987 O O . GLY A 1 123 ? 19.592 -5.528 -26.737 1.00 87.38 123 GLY A O 1
ATOM 988 N N . ASN A 1 124 ? 19.436 -5.412 -24.501 1.00 88.12 124 ASN A N 1
ATOM 989 C CA . ASN A 1 124 ? 18.040 -5.836 -24.400 1.00 88.12 124 ASN A CA 1
ATOM 99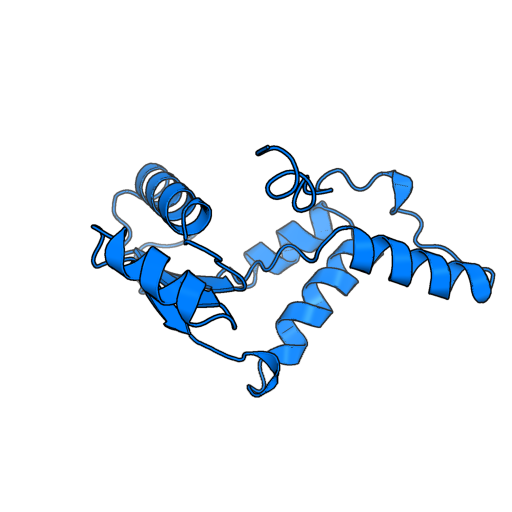0 C C . ASN A 1 124 ? 17.131 -4.692 -23.921 1.00 88.12 124 ASN A C 1
ATOM 992 O O . ASN A 1 124 ? 17.592 -3.620 -23.531 1.00 88.12 124 ASN A O 1
ATOM 996 N N . SER A 1 125 ? 15.818 -4.917 -23.886 1.00 87.88 125 SER A N 1
ATOM 997 C CA . SER A 1 125 ? 14.870 -3.986 -23.263 1.00 87.88 125 SER A CA 1
ATOM 998 C C . SER A 1 125 ? 13.624 -4.703 -22.762 1.00 87.88 125 SER A C 1
ATOM 1000 O O . SER A 1 125 ? 13.260 -5.737 -23.312 1.00 87.88 125 SER A O 1
ATOM 1002 N N . PHE A 1 126 ? 12.940 -4.135 -21.769 1.00 81.56 126 PHE A N 1
ATOM 1003 C CA . PHE A 1 126 ? 11.578 -4.560 -21.448 1.00 81.56 126 PHE A CA 1
ATOM 1004 C C . PHE A 1 126 ? 10.621 -4.065 -22.545 1.00 81.56 126 PHE A C 1
ATOM 1006 O O . PHE A 1 126 ? 10.428 -2.856 -22.684 1.00 81.56 126 PHE A O 1
ATOM 1013 N N . GLU A 1 127 ? 10.033 -4.985 -23.314 1.00 84.94 127 GLU A N 1
ATOM 1014 C CA . GLU A 1 127 ? 9.193 -4.674 -24.488 1.00 84.94 127 GLU A CA 1
ATOM 1015 C C . GLU A 1 127 ? 7.966 -3.823 -24.138 1.00 84.94 127 GLU A C 1
ATOM 1017 O O . GLU A 1 127 ? 7.594 -2.911 -24.873 1.00 84.94 127 GLU A O 1
ATOM 1022 N N . LEU A 1 128 ? 7.364 -4.078 -22.975 1.00 80.62 128 LEU A N 1
ATOM 1023 C CA . LEU A 1 128 ? 6.148 -3.398 -22.530 1.00 80.62 128 LEU A CA 1
ATOM 1024 C C . LEU A 1 128 ? 6.418 -2.066 -21.819 1.00 80.62 128 LEU A C 1
ATOM 1026 O O . LEU A 1 128 ? 5.468 -1.361 -21.483 1.00 80.62 128 LEU A O 1
ATOM 1030 N N . TYR A 1 129 ? 7.686 -1.701 -21.591 1.00 80.88 129 TYR A N 1
ATOM 1031 C CA . TYR A 1 129 ? 8.075 -0.574 -20.733 1.00 80.88 129 TYR A CA 1
ATOM 1032 C C . TYR A 1 129 ? 7.439 0.759 -21.136 1.00 80.88 129 TYR A C 1
ATOM 1034 O O . TYR A 1 129 ? 6.934 1.495 -20.287 1.00 80.88 129 TYR A O 1
ATOM 1042 N N . GLU A 1 130 ? 7.448 1.069 -22.433 1.00 80.06 130 GLU A N 1
ATOM 1043 C CA . GLU A 1 130 ? 6.901 2.331 -22.944 1.00 80.06 130 GLU A CA 1
ATOM 1044 C C . GLU A 1 130 ? 5.373 2.395 -22.766 1.00 80.06 130 GLU A C 1
ATOM 1046 O O . GLU A 1 130 ? 4.821 3.462 -22.477 1.00 80.06 130 GLU A O 1
ATOM 1051 N N . CYS A 1 131 ? 4.715 1.234 -22.833 1.00 78.88 131 CYS A N 1
ATOM 1052 C CA . CYS A 1 131 ? 3.265 1.062 -22.793 1.00 78.88 131 CYS A CA 1
ATOM 1053 C C . CYS A 1 131 ? 2.676 0.910 -21.381 1.00 78.88 131 CYS A C 1
ATOM 1055 O O . CYS A 1 131 ? 1.450 0.895 -21.263 1.00 78.88 131 CYS A O 1
ATOM 1057 N N . LEU A 1 132 ? 3.499 0.785 -20.328 1.00 72.38 132 LEU A N 1
ATOM 1058 C CA . LEU A 1 132 ? 3.020 0.688 -18.941 1.00 72.38 132 LEU A CA 1
ATOM 1059 C C . LEU A 1 132 ? 2.152 1.905 -18.608 1.00 72.38 132 LEU A C 1
ATOM 1061 O O . LEU A 1 132 ? 2.578 3.027 -18.849 1.00 72.38 132 LEU A O 1
ATOM 1065 N N . LYS A 1 133 ? 0.941 1.728 -18.073 1.00 67.31 133 LYS A N 1
ATOM 1066 C CA . LYS A 1 133 ? 0.048 2.870 -17.780 1.00 67.31 133 LYS A CA 1
ATOM 1067 C C . LYS A 1 133 ? -0.019 3.217 -16.301 1.00 67.31 133 LYS A C 1
ATOM 1069 O O . LYS A 1 133 ? -0.276 4.365 -15.957 1.00 67.31 133 LYS A O 1
ATOM 1074 N N . ILE A 1 134 ? 0.288 2.256 -15.434 1.00 63.91 134 ILE A N 1
ATOM 1075 C CA . ILE A 1 134 ? 0.390 2.450 -13.986 1.00 63.91 134 ILE A CA 1
ATOM 1076 C C . ILE A 1 134 ? 1.785 3.019 -13.669 1.00 63.91 134 ILE A C 1
ATOM 1078 O O . ILE A 1 134 ? 2.626 2.372 -13.051 1.00 63.91 134 ILE A O 1
ATOM 1082 N N . LYS A 1 135 ? 2.061 4.225 -14.180 1.00 66.69 135 LYS A N 1
ATOM 1083 C CA . LYS A 1 135 ? 3.231 5.034 -13.820 1.00 66.69 135 LYS A CA 1
ATOM 1084 C C . LYS A 1 135 ? 2.719 6.007 -12.775 1.00 66.69 135 LYS A C 1
ATOM 1086 O O . LYS A 1 135 ? 2.012 6.948 -13.109 1.00 66.69 135 LYS A O 1
ATOM 1091 N N . SER A 1 136 ? 2.932 5.714 -11.507 1.00 55.25 136 SER A N 1
ATOM 1092 C CA . SER A 1 136 ? 2.393 6.567 -10.463 1.00 55.25 136 SER A CA 1
ATOM 1093 C C . SER A 1 136 ? 3.153 7.905 -10.434 1.00 55.25 136 SER A C 1
ATOM 1095 O O . SER A 1 136 ? 4.385 7.924 -10.495 1.00 55.25 136 SER A O 1
ATOM 1097 N N . ASP A 1 137 ? 2.435 9.022 -10.307 1.00 48.59 137 ASP A N 1
ATOM 1098 C CA . ASP A 1 137 ? 2.984 10.346 -9.961 1.00 48.59 137 ASP A CA 1
ATOM 1099 C C . ASP A 1 137 ? 3.436 10.387 -8.483 1.00 48.59 137 ASP A C 1
ATOM 1101 O O . ASP A 1 137 ? 3.169 11.326 -7.741 1.00 48.59 137 ASP A O 1
ATOM 1105 N N . VAL A 1 138 ? 4.127 9.343 -8.015 1.00 46.09 138 VAL A N 1
ATOM 1106 C CA . VAL A 1 138 ? 4.594 9.220 -6.618 1.00 46.09 138 VAL A CA 1
ATOM 1107 C C . VAL A 1 138 ? 5.759 10.179 -6.325 1.00 46.09 138 VAL A C 1
ATOM 1109 O O . VAL A 1 138 ? 6.078 10.426 -5.168 1.00 46.09 138 VAL A O 1
ATOM 1112 N N . ASP A 1 139 ? 6.336 10.801 -7.360 1.00 43.50 139 ASP A N 1
ATOM 1113 C CA . ASP A 1 139 ? 7.381 11.823 -7.232 1.00 43.50 139 ASP A CA 1
ATOM 1114 C C . ASP A 1 139 ? 6.819 13.270 -7.088 1.00 43.50 139 ASP A C 1
ATOM 1116 O O . ASP A 1 139 ? 7.598 14.181 -6.812 1.00 43.50 139 ASP A O 1
ATOM 1120 N N . LEU A 1 140 ? 5.506 13.532 -7.258 1.00 42.28 140 LEU A N 1
ATOM 1121 C CA . LEU A 1 140 ? 4.964 14.909 -7.372 1.00 42.28 140 LEU A CA 1
ATOM 1122 C C . LEU A 1 140 ? 4.360 15.533 -6.097 1.00 42.28 140 LEU A C 1
ATOM 1124 O O . LEU A 1 140 ? 3.931 16.683 -6.143 1.00 42.28 140 LEU A O 1
ATOM 1128 N N . ALA A 1 141 ? 4.367 14.855 -4.947 1.00 37.88 141 ALA A N 1
ATOM 1129 C CA . ALA A 1 141 ? 3.752 15.397 -3.724 1.00 37.88 141 ALA A CA 1
ATOM 1130 C C . ALA A 1 141 ? 4.703 16.142 -2.757 1.00 37.88 141 ALA A C 1
ATOM 1132 O O . ALA A 1 141 ? 4.238 16.597 -1.718 1.00 37.88 141 ALA A O 1
ATOM 1133 N N . PHE A 1 142 ? 6.004 16.301 -3.050 1.00 36.56 142 PHE A N 1
ATOM 1134 C CA . PHE A 1 142 ? 6.964 16.819 -2.048 1.00 36.56 142 PHE A CA 1
ATOM 1135 C C . PHE A 1 142 ? 7.880 17.984 -2.474 1.00 36.56 142 PHE A C 1
ATOM 1137 O O . PHE A 1 142 ? 8.811 18.301 -1.742 1.00 36.56 142 PHE A O 1
ATOM 1144 N N . TRP A 1 143 ? 7.615 18.683 -3.587 1.00 32.97 143 TRP A N 1
ATOM 1145 C CA . TRP A 1 143 ? 8.396 19.884 -3.967 1.00 32.97 143 TRP A CA 1
ATOM 1146 C C . TRP A 1 143 ? 7.553 21.080 -4.435 1.00 32.97 143 TRP A C 1
ATOM 1148 O O . TRP A 1 143 ? 7.984 21.843 -5.294 1.00 32.97 143 TRP A O 1
ATOM 1158 N N . ALA A 1 144 ? 6.357 21.265 -3.878 1.00 32.38 144 ALA A N 1
ATOM 1159 C CA . ALA A 1 144 ? 5.578 22.488 -4.083 1.00 32.38 144 ALA A CA 1
ATOM 1160 C C . ALA A 1 144 ? 4.955 22.959 -2.763 1.00 32.38 144 ALA A C 1
ATOM 1162 O O . ALA A 1 144 ? 3.747 22.888 -2.564 1.00 32.38 144 ALA A O 1
ATOM 1163 N N . ALA A 1 145 ? 5.813 23.402 -1.851 1.00 31.14 145 ALA A N 1
ATOM 1164 C CA . ALA A 1 145 ? 5.460 24.334 -0.790 1.00 31.14 145 ALA A CA 1
ATOM 1165 C C . ALA A 1 145 ? 6.731 25.130 -0.464 1.00 31.14 145 ALA A C 1
ATOM 1167 O O . ALA A 1 145 ? 7.571 24.670 0.311 1.00 31.14 145 ALA A O 1
ATOM 1168 N N . ASP A 1 146 ? 6.888 26.256 -1.162 1.00 37.12 146 ASP A N 1
ATOM 1169 C CA . ASP A 1 146 ? 7.504 27.451 -0.577 1.00 37.12 146 ASP A CA 1
ATOM 1170 C C . ASP A 1 146 ? 6.547 28.025 0.482 1.00 37.12 146 ASP A C 1
ATOM 1172 O O . ASP A 1 146 ? 5.313 27.960 0.247 1.00 37.12 146 ASP A O 1
#

Foldseek 3Di:
DDDADDAQEAEEEQCQLVPVVVVVVVVCCVVCVPHNYAYEYEYCDPVSLVNNVVPDPDPSYHYDNDPCVPPPCPVVQVVLVVQCLAPNPVSSVVVQVVPSYRYDDPPAVVVVVVVQVVQVVVVHGSPCSVVHPPNDPPVPPPPPDD

InterPro domains:
  IPR010675 RNA methyltransferase bin3, C-terminal [PF06859] (76-135)
  IPR029063 S-adenosyl-L-methionine-dependent methyltransferase superfamily [G3DSA:3.40.50.150] (3-142)
  IPR029063 S-adenosyl-L-methionine-dependent methyltransferase superfamily [SSF53335] (7-73)
  IPR039772 RNA methyltransferase Bin3-like [PTHR12315] (62-137)

Radius of gyration: 16.88 Å; Cα contacts (8 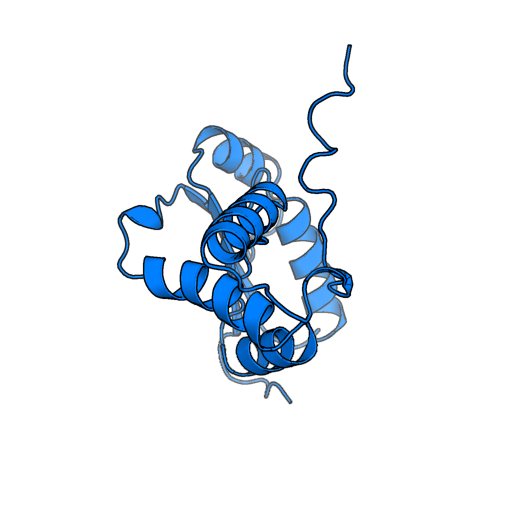Å, |Δi|>4): 170; chains: 1; bounding box: 44×44×41 Å

Secondary structure (DSSP, 8-state):
---BTB-EEEEEES-TTSHHHHHHHHHHHHH-TTS-EEEEEEES-HHHHHHHHHT---TTEEEEE--GGGSTTHHHHHHHHHHHHHHHHHHHHHHHHH-SS-B-----HHHHHHHHHHHHTTT---TTGGG------TTSSSS---

Solvent-accessible surface area (backbone atoms only — not comparable to full-atom values): 8682 Å² total; per-residue (Å²): 133,90,70,87,85,61,82,43,44,36,34,39,41,70,34,53,57,32,64,64,58,53,53,50,51,53,50,48,44,67,80,38,68,87,51,66,61,38,35,42,31,24,19,70,50,54,69,35,26,51,53,20,49,76,72,51,89,52,89,48,54,44,66,40,64,43,62,54,85,81,40,93,59,50,59,61,67,55,46,50,55,52,41,32,57,75,45,35,74,66,40,36,53,54,52,50,70,69,40,83,45,53,71,60,60,84,72,53,57,66,58,56,53,52,51,48,54,57,39,45,74,74,80,45,69,58,86,50,61,87,73,58,77,90,67,66,76,75,81,70,84,81,84,86,77,132

Nearest PDB structures (foldseek):
  6l8u-assembly4_D  TM=4.865E-01  e=5.798E-09  Homo sapiens
  4obx-assembly2_C  TM=8.361E-01  e=1.956E-03  Saccharomyces cerevisiae S288C
  6bqc-assembly1_A-2  TM=7.227E-01  e=7.880E-04  Escherichia coli
  1jqe-assembly1_A  TM=7.762E-01  e=5.031E-02  Homo sapiens
  2aot-assembly2_B  TM=6.717E-01  e=3.407E-02  Homo sapiens

pLDDT: mean 70.83, std 16.39, range [31.14, 95.38]

Mean predicted aligned error: 13.47 Å